Protein AF-A0A2M8A9R2-F1 (afdb_monomer_lite)

Structure (mmCIF, N/CA/C/O backbone):
data_AF-A0A2M8A9R2-F1
#
_entry.id   AF-A0A2M8A9R2-F1
#
loop_
_atom_site.group_PDB
_atom_site.id
_atom_site.type_symbol
_atom_site.label_atom_id
_atom_site.label_alt_id
_atom_site.label_comp_id
_atom_site.label_asym_id
_atom_site.label_entity_id
_atom_site.label_seq_id
_atom_site.pdbx_PDB_ins_code
_atom_site.Cartn_x
_atom_site.Cartn_y
_atom_site.Cartn_z
_atom_site.occupancy
_atom_site.B_iso_or_equiv
_atom_site.auth_seq_id
_atom_site.auth_comp_id
_atom_site.auth_asym_id
_atom_site.auth_atom_id
_atom_site.pdbx_PDB_model_num
ATOM 1 N N . MET A 1 1 ? -16.813 5.351 20.064 1.00 52.91 1 MET A N 1
ATOM 2 C CA . MET A 1 1 ? -16.012 5.273 18.819 1.00 52.91 1 MET A CA 1
ATOM 3 C C . MET A 1 1 ? -14.922 6.336 18.880 1.00 52.91 1 MET A C 1
ATOM 5 O O . MET A 1 1 ? -15.256 7.492 19.094 1.00 52.91 1 MET A O 1
ATOM 9 N N . LYS A 1 2 ? -13.634 5.974 18.788 1.00 66.69 2 LYS A N 1
ATOM 10 C CA . LYS A 1 2 ? -12.548 6.973 18.759 1.00 66.69 2 LYS A CA 1
ATOM 11 C C . LYS A 1 2 ? -12.470 7.574 17.355 1.00 66.69 2 LYS A C 1
ATOM 13 O O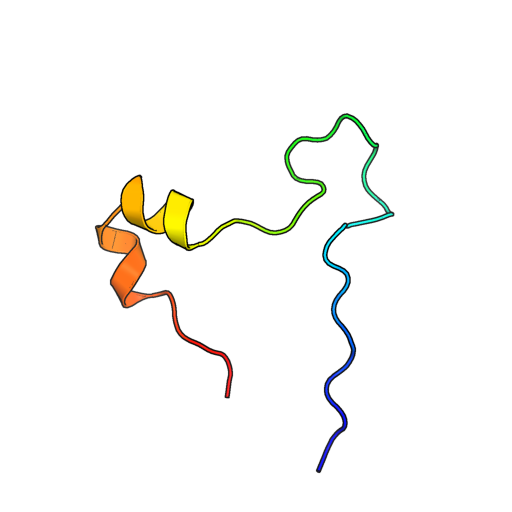 . LYS A 1 2 ? -12.449 6.831 16.378 1.00 66.69 2 LYS A O 1
ATOM 18 N N . THR A 1 3 ? -12.419 8.895 17.247 1.00 78.75 3 THR A N 1
ATOM 19 C CA . THR A 1 3 ? -12.200 9.582 15.970 1.00 78.75 3 THR A CA 1
ATOM 20 C C . THR A 1 3 ? -10.777 9.300 15.477 1.00 78.75 3 THR A C 1
ATOM 22 O O . THR A 1 3 ? -9.797 9.574 16.175 1.00 78.75 3 THR A O 1
ATOM 25 N N . LYS A 1 4 ? -10.647 8.696 14.285 1.00 76.81 4 LYS A N 1
ATOM 26 C CA . LYS A 1 4 ? -9.339 8.443 13.656 1.00 76.81 4 LYS A CA 1
ATOM 27 C C . LYS A 1 4 ? -8.683 9.803 13.363 1.00 76.81 4 LYS A C 1
ATOM 29 O O . LYS A 1 4 ? -9.300 10.672 12.750 1.00 76.81 4 LYS A O 1
ATOM 34 N N . LYS A 1 5 ? -7.445 10.012 13.830 1.00 79.38 5 LYS A N 1
ATOM 35 C CA . LYS A 1 5 ? -6.689 11.238 13.525 1.00 79.38 5 LYS A CA 1
ATOM 36 C C . LYS A 1 5 ? -6.391 11.281 12.028 1.00 79.38 5 LYS A C 1
ATOM 38 O O . LYS A 1 5 ? -5.993 10.272 11.454 1.00 79.38 5 LYS A O 1
ATOM 43 N N . GLN A 1 6 ? -6.550 12.449 11.414 1.00 80.31 6 GLN A N 1
ATOM 44 C CA . GLN A 1 6 ? -6.163 12.658 10.021 1.00 80.31 6 GLN A CA 1
ATOM 45 C C . GLN A 1 6 ? -4.638 12.548 9.903 1.00 80.31 6 GLN A C 1
ATOM 47 O O . GLN A 1 6 ? -3.892 13.323 10.505 1.00 80.31 6 GLN A O 1
ATOM 52 N N . HIS A 1 7 ? -4.168 11.543 9.168 1.00 78.94 7 HIS A N 1
ATOM 53 C CA . HIS A 1 7 ? -2.747 11.339 8.924 1.00 78.94 7 HIS A CA 1
ATOM 54 C C . HIS A 1 7 ? -2.304 12.182 7.731 1.00 78.94 7 HIS A C 1
ATOM 56 O O . HIS A 1 7 ? -2.761 11.969 6.612 1.00 78.94 7 HIS A O 1
ATOM 62 N N . LEU A 1 8 ? -1.360 13.096 7.961 1.00 83.81 8 LEU A N 1
ATOM 63 C CA . LEU A 1 8 ? -0.749 13.876 6.888 1.00 83.81 8 LEU A CA 1
ATOM 64 C C . LEU A 1 8 ? -0.074 12.946 5.865 1.00 83.81 8 LEU A C 1
ATOM 66 O O . LEU A 1 8 ? 0.614 11.977 6.225 1.00 83.81 8 LEU A O 1
ATOM 70 N N . THR A 1 9 ? -0.271 13.267 4.588 1.00 83.94 9 THR A N 1
ATOM 71 C CA . THR A 1 9 ? 0.358 12.605 3.435 1.00 83.94 9 THR A CA 1
ATOM 72 C C . THR A 1 9 ? 1.855 12.904 3.359 1.00 83.94 9 THR A C 1
ATOM 74 O O . THR A 1 9 ? 2.631 12.075 2.886 1.00 83.94 9 THR A O 1
ATOM 77 N N . VAL A 1 10 ? 2.270 14.048 3.912 1.00 88.75 10 VAL A N 1
ATOM 78 C CA . VAL A 1 10 ? 3.631 14.579 3.854 1.00 88.75 10 VAL A CA 1
ATOM 79 C C . VAL A 1 10 ? 4.190 14.773 5.266 1.00 88.75 10 VAL A C 1
ATOM 81 O O . VAL A 1 10 ? 3.552 15.351 6.148 1.00 88.75 10 VAL A O 1
ATOM 84 N N . LYS A 1 11 ? 5.416 14.302 5.500 1.00 86.44 11 LYS A N 1
ATOM 85 C CA . LYS A 1 11 ? 6.164 14.535 6.740 1.00 86.44 11 LYS A CA 1
ATOM 86 C C . LYS A 1 11 ? 6.771 15.936 6.699 1.00 86.44 11 LYS A C 1
ATOM 88 O O . LYS A 1 11 ? 7.900 16.110 6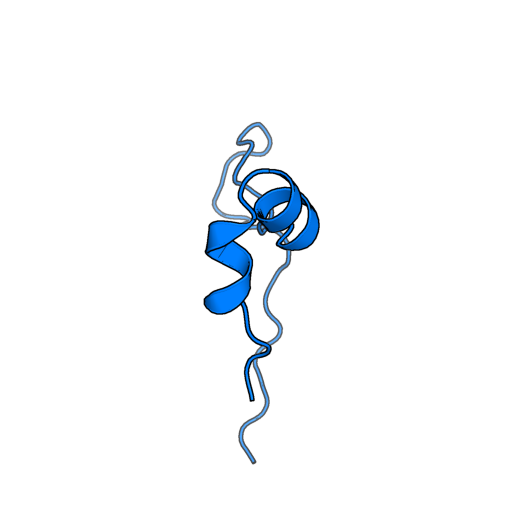.254 1.00 86.44 11 LYS A O 1
ATOM 93 N N . ASN A 1 12 ? 6.049 16.927 7.216 1.00 85.38 12 ASN A N 1
ATOM 94 C CA . ASN A 1 12 ? 6.486 18.334 7.215 1.00 85.38 12 ASN A CA 1
ATOM 95 C C . ASN A 1 12 ? 7.808 18.594 7.961 1.00 85.38 12 ASN A C 1
ATOM 97 O O . ASN A 1 12 ? 8.436 19.621 7.743 1.00 85.38 12 ASN A O 1
ATOM 101 N N . ARG A 1 13 ? 8.248 17.660 8.814 1.00 89.31 13 ARG A N 1
ATOM 102 C CA . ARG A 1 13 ? 9.554 17.717 9.490 1.00 89.31 13 ARG A CA 1
ATOM 103 C C . ARG A 1 13 ? 10.736 17.355 8.580 1.00 89.31 13 ARG A C 1
ATOM 105 O O . ARG A 1 13 ? 11.873 17.600 8.959 1.00 89.31 13 ARG A O 1
ATOM 112 N N . LEU A 1 14 ? 10.493 16.733 7.423 1.00 92.00 14 LEU A N 1
ATOM 113 C CA . LEU A 1 14 ? 11.539 16.383 6.465 1.00 92.00 14 LEU A CA 1
ATOM 114 C C . LEU A 1 14 ? 11.716 17.496 5.432 1.00 92.00 14 LEU A C 1
ATOM 116 O O . LEU A 1 14 ? 10.745 18.082 4.952 1.00 92.00 14 LEU A O 1
ATOM 120 N N . HIS A 1 15 ? 12.972 17.735 5.058 1.00 92.25 15 HIS A N 1
ATOM 121 C CA . HIS A 1 15 ? 13.332 18.693 4.019 1.00 92.25 15 HIS A CA 1
ATOM 122 C C . HIS A 1 15 ? 12.631 18.371 2.687 1.00 92.25 15 HIS A C 1
ATOM 124 O O . HIS A 1 15 ? 12.458 17.202 2.337 1.00 92.25 15 HIS A O 1
ATOM 130 N N . SER A 1 16 ? 12.276 19.399 1.911 1.00 91.38 16 SER A N 1
ATOM 131 C CA . SER A 1 16 ? 11.532 19.281 0.641 1.00 91.38 16 SER A CA 1
ATOM 132 C C . SER A 1 16 ? 12.188 18.338 -0.375 1.00 91.38 16 SER A C 1
ATOM 134 O O . SER A 1 16 ? 11.495 17.607 -1.0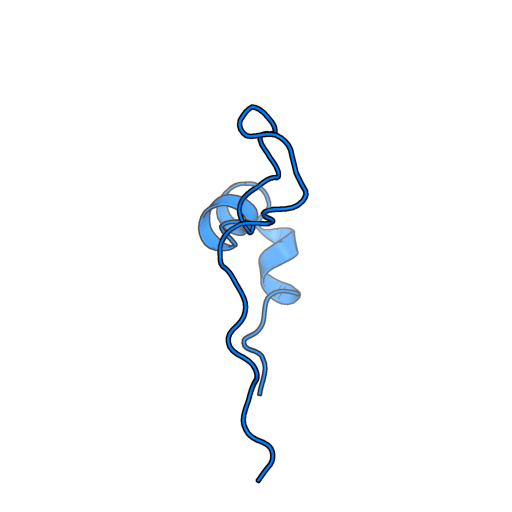71 1.00 91.38 16 SER A O 1
ATOM 136 N N . ARG A 1 17 ? 13.525 18.311 -0.416 1.00 93.25 17 ARG A N 1
ATOM 137 C CA . ARG A 1 17 ? 14.334 17.441 -1.297 1.00 93.25 17 ARG A CA 1
ATOM 138 C C . ARG A 1 17 ? 14.416 15.971 -0.859 1.00 93.25 17 ARG A C 1
ATOM 140 O O . ARG A 1 17 ? 15.013 15.163 -1.566 1.00 93.25 17 ARG A O 1
ATOM 147 N N . ASN A 1 18 ? 13.893 15.614 0.313 1.00 92.06 18 ASN A N 1
ATOM 148 C CA . ASN A 1 18 ? 13.949 14.239 0.793 1.00 92.06 18 ASN A CA 1
ATOM 149 C C . ASN A 1 18 ? 12.914 13.377 0.049 1.00 92.06 18 ASN A C 1
ATOM 151 O O . ASN A 1 18 ? 11.714 13.620 0.147 1.00 92.06 18 ASN A O 1
ATOM 155 N N . LYS A 1 19 ? 13.370 12.329 -0.646 1.00 85.81 19 LYS A N 1
ATOM 156 C CA . LYS A 1 19 ? 12.504 11.403 -1.401 1.00 85.81 19 LYS A CA 1
ATOM 157 C C . LYS A 1 19 ? 11.530 10.609 -0.514 1.00 85.81 19 LYS A 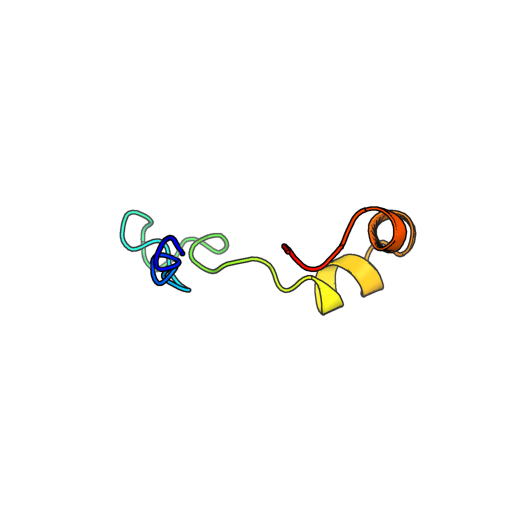C 1
ATOM 159 O O . LYS A 1 19 ? 10.524 10.118 -1.003 1.00 85.81 19 LYS A O 1
ATOM 164 N N . HIS A 1 20 ? 11.791 10.517 0.791 1.00 89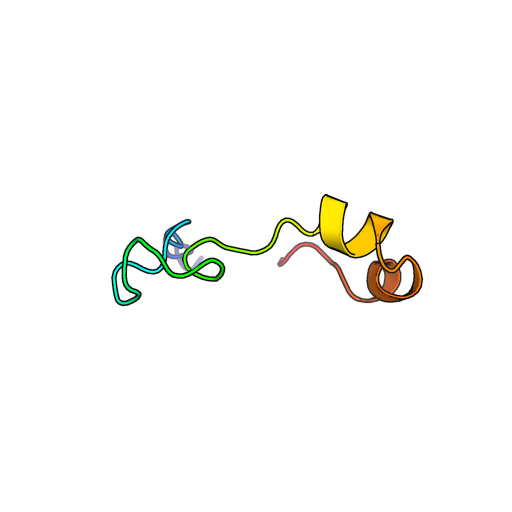.19 20 HIS A N 1
ATOM 165 C CA . HIS A 1 20 ? 10.951 9.818 1.777 1.00 89.19 20 HIS A CA 1
ATOM 166 C C . HIS A 1 20 ? 9.997 10.756 2.537 1.00 89.19 20 HIS A C 1
ATOM 168 O O . HIS A 1 20 ? 9.498 10.417 3.620 1.00 89.19 20 HIS A O 1
ATOM 174 N N . ARG A 1 21 ? 9.801 11.973 2.013 1.00 93.00 21 ARG A N 1
ATOM 175 C CA . ARG A 1 21 ? 8.919 12.991 2.589 1.00 93.00 21 ARG A CA 1
ATOM 176 C C . ARG A 1 21 ? 7.445 12.593 2.493 1.00 93.00 21 ARG A C 1
ATOM 178 O O . ARG A 1 21 ? 6.680 12.913 3.401 1.00 93.00 21 ARG A O 1
ATOM 185 N N . GLU A 1 22 ? 7.073 11.863 1.451 1.00 91.06 22 GLU A N 1
ATOM 186 C CA . GLU A 1 22 ? 5.726 11.330 1.241 1.00 91.06 22 GLU A CA 1
ATOM 187 C C . GLU A 1 22 ? 5.589 9.911 1.812 1.00 91.06 22 GLU A C 1
ATOM 189 O O . GLU A 1 22 ? 6.575 9.246 2.149 1.00 91.06 22 GLU A O 1
ATOM 194 N N . ARG A 1 23 ? 4.348 9.450 1.988 1.00 88.00 23 ARG A N 1
ATOM 195 C CA . ARG A 1 23 ? 4.073 8.052 2.348 1.00 88.00 23 ARG A CA 1
ATOM 196 C C . ARG A 1 23 ? 4.311 7.146 1.140 1.00 88.00 23 ARG A C 1
ATOM 198 O O . ARG A 1 23 ? 4.141 7.564 0.003 1.00 88.00 23 ARG A O 1
ATOM 205 N N . TYR A 1 24 ? 4.696 5.901 1.405 1.00 88.19 24 TYR A N 1
ATOM 206 C CA . TYR A 1 24 ? 4.939 4.924 0.349 1.00 88.19 24 TYR A CA 1
ATOM 207 C C . TYR A 1 24 ? 3.663 4.602 -0.429 1.00 88.19 24 TYR A C 1
ATOM 209 O O . TYR A 1 24 ? 2.607 4.386 0.170 1.00 88.19 24 TYR A O 1
ATOM 217 N N . ASP A 1 25 ? 3.793 4.499 -1.751 1.00 89.19 25 ASP A N 1
ATOM 218 C CA . ASP A 1 25 ? 2.778 3.876 -2.590 1.00 89.19 25 ASP A CA 1
ATOM 219 C C . ASP A 1 25 ? 2.932 2.354 -2.505 1.00 89.19 25 ASP A C 1
ATOM 221 O O . ASP A 1 25 ? 3.837 1.753 -3.094 1.00 89.19 25 ASP A O 1
ATOM 225 N N . PHE A 1 26 ? 2.042 1.725 -1.739 1.00 89.62 26 PHE A N 1
ATOM 226 C CA . PHE A 1 26 ? 2.044 0.277 -1.577 1.00 89.62 26 PHE A CA 1
ATOM 227 C C . PHE A 1 26 ? 1.799 -0.466 -2.893 1.00 89.62 26 PHE A C 1
ATOM 229 O O . PHE A 1 26 ? 2.295 -1.578 -3.028 1.00 89.62 26 PHE A O 1
ATOM 236 N N . LYS A 1 27 ? 1.111 0.125 -3.881 1.00 91.62 27 LYS A N 1
ATOM 237 C CA . LYS A 1 27 ? 0.915 -0.512 -5.193 1.00 91.62 27 LYS A CA 1
ATOM 238 C C . LYS A 1 27 ? 2.245 -0.638 -5.924 1.00 91.62 27 LYS A C 1
ATOM 240 O O . LYS A 1 27 ? 2.601 -1.725 -6.366 1.00 91.62 27 LYS A O 1
ATOM 245 N N . VAL A 1 28 ? 3.008 0.454 -5.989 1.00 92.94 28 VAL A N 1
ATOM 246 C CA . VAL A 1 28 ? 4.353 0.457 -6.590 1.00 92.94 28 VAL A CA 1
ATOM 247 C C . VAL A 1 28 ? 5.276 -0.508 -5.844 1.00 92.94 28 VAL A C 1
ATOM 249 O O . VAL A 1 28 ? 6.010 -1.270 -6.471 1.00 92.94 28 VAL A O 1
ATOM 252 N N . LEU A 1 29 ? 5.206 -0.521 -4.511 1.00 91.69 29 LEU A N 1
ATOM 253 C CA . LEU A 1 29 ? 6.038 -1.390 -3.681 1.00 91.69 29 LEU A CA 1
ATOM 254 C C . LEU A 1 29 ? 5.723 -2.880 -3.889 1.00 91.69 29 LEU A C 1
ATOM 256 O O . LEU A 1 29 ? 6.647 -3.680 -4.010 1.00 91.69 29 LEU A O 1
ATOM 260 N N . ILE A 1 30 ? 4.441 -3.245 -3.974 1.00 95.88 30 ILE A N 1
ATOM 261 C CA . ILE A 1 30 ? 3.995 -4.617 -4.251 1.00 95.88 30 ILE A CA 1
ATOM 262 C C . ILE A 1 30 ? 4.372 -5.040 -5.674 1.00 95.88 30 ILE A C 1
ATOM 264 O O . ILE A 1 30 ? 4.829 -6.161 -5.867 1.00 95.88 30 ILE A O 1
ATOM 268 N N . ASN A 1 31 ? 4.240 -4.150 -6.661 1.00 95.50 31 ASN A N 1
ATOM 269 C CA . ASN A 1 31 ? 4.644 -4.446 -8.038 1.00 95.50 31 ASN A CA 1
ATOM 270 C C . ASN A 1 31 ? 6.152 -4.716 -8.139 1.00 95.50 31 ASN A C 1
ATOM 272 O O . ASN A 1 31 ? 6.572 -5.614 -8.861 1.00 95.50 31 ASN A O 1
ATOM 276 N N . CYS A 1 32 ? 6.964 -3.956 -7.399 1.00 95.81 32 CYS A N 1
ATOM 277 C CA . CYS A 1 32 ? 8.410 -4.158 -7.329 1.00 95.81 32 CYS A CA 1
ATOM 278 C C . CYS A 1 32 ? 8.782 -5.429 -6.539 1.00 95.81 32 CYS A C 1
ATOM 280 O O . CYS A 1 32 ? 9.710 -6.145 -6.908 1.00 95.81 32 CYS A O 1
ATOM 282 N N . CYS A 1 33 ? 8.050 -5.736 -5.463 1.00 96.31 33 CYS A N 1
ATOM 283 C CA . CYS A 1 33 ? 8.273 -6.910 -4.625 1.00 96.31 33 CYS A CA 1
ATOM 284 C C . CYS A 1 33 ? 6.951 -7.646 -4.329 1.00 96.31 33 CYS A C 1
ATOM 286 O O . CYS A 1 33 ? 6.308 -7.387 -3.304 1.00 96.31 33 CYS A O 1
ATOM 288 N N . PRO A 1 34 ? 6.561 -8.621 -5.173 1.00 95.75 34 PRO A N 1
ATOM 289 C CA . PRO A 1 34 ? 5.292 -9.338 -5.019 1.00 95.75 34 PRO A CA 1
ATOM 290 C C . PRO A 1 34 ? 5.159 -10.083 -3.683 1.00 95.75 34 PRO A C 1
ATOM 292 O O . PRO A 1 34 ? 4.064 -10.203 -3.136 1.00 95.75 34 PRO A O 1
ATOM 295 N N . ALA A 1 35 ? 6.279 -10.526 -3.099 1.00 96.06 35 ALA A N 1
ATOM 296 C CA . ALA A 1 35 ? 6.306 -11.199 -1.799 1.00 96.06 35 ALA A CA 1
ATOM 297 C C . ALA A 1 35 ? 5.795 -10.321 -0.641 1.00 96.06 35 ALA A C 1
ATOM 299 O O . ALA A 1 35 ? 5.410 -10.856 0.402 1.00 96.06 35 ALA A O 1
ATOM 300 N N . LEU A 1 36 ? 5.771 -8.994 -0.813 1.00 94.25 36 LEU A N 1
ATOM 301 C CA . LEU A 1 36 ? 5.282 -8.061 0.196 1.00 94.25 36 LEU A CA 1
ATOM 302 C C . LEU A 1 36 ? 3.748 -8.008 0.261 1.00 94.25 36 LEU A C 1
ATOM 304 O O . LEU A 1 36 ? 3.202 -7.654 1.304 1.00 94.25 36 LEU A O 1
ATOM 308 N N . ALA A 1 37 ? 3.048 -8.409 -0.808 1.00 94.56 37 ALA A N 1
ATOM 309 C CA . ALA A 1 37 ? 1.589 -8.328 -0.908 1.00 94.56 37 ALA A CA 1
ATOM 310 C C . ALA A 1 37 ? 0.872 -8.988 0.278 1.00 94.56 37 ALA A C 1
ATOM 312 O O . ALA A 1 37 ? -0.058 -8.414 0.834 1.00 94.56 37 ALA A O 1
ATOM 313 N N . LYS A 1 38 ? 1.362 -10.149 0.732 1.00 95.75 38 LYS A N 1
ATOM 314 C CA . LYS A 1 38 ? 0.773 -10.905 1.851 1.00 95.75 38 LYS A CA 1
ATOM 315 C C . LYS A 1 38 ? 0.819 -10.180 3.201 1.00 95.75 38 LYS A C 1
ATOM 317 O O . LYS A 1 38 ? 0.132 -10.585 4.133 1.00 95.75 38 LYS A O 1
ATOM 322 N N . PHE A 1 39 ? 1.641 -9.139 3.323 1.00 93.50 39 PHE A N 1
ATOM 323 C CA . PHE A 1 39 ? 1.793 -8.355 4.548 1.00 93.50 39 PHE A CA 1
ATOM 324 C C . PHE A 1 39 ? 1.061 -7.010 4.497 1.00 93.50 39 PHE A C 1
ATOM 326 O O . PHE A 1 39 ? 0.934 -6.349 5.528 1.00 93.50 39 PHE A O 1
ATOM 333 N N . VAL A 1 40 ? 0.581 -6.587 3.325 1.00 91.81 40 VAL A N 1
ATOM 334 C CA . VAL A 1 40 ? -0.129 -5.316 3.164 1.00 91.81 40 VAL A CA 1
ATOM 335 C C . VAL A 1 40 ? -1.624 -5.562 3.329 1.00 91.81 40 VAL A C 1
ATOM 337 O O . VAL A 1 40 ? -2.247 -6.247 2.525 1.00 91.81 40 VAL A O 1
ATOM 340 N N . LYS A 1 41 ? -2.211 -4.975 4.372 1.00 91.06 41 LYS A N 1
AT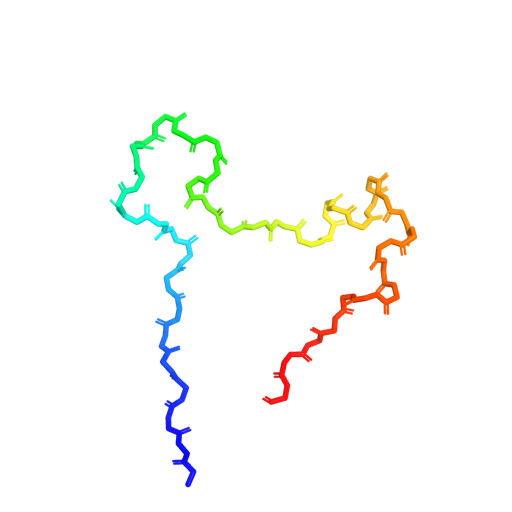OM 341 C CA . LYS A 1 41 ? -3.648 -5.036 4.653 1.00 91.06 41 LYS A CA 1
ATOM 342 C C . LYS A 1 41 ? -4.183 -3.665 5.042 1.00 91.06 41 LYS A C 1
ATOM 344 O O . LYS A 1 41 ? -3.439 -2.829 5.560 1.00 91.06 41 LYS A O 1
ATOM 349 N N . LEU A 1 42 ? -5.469 -3.438 4.783 1.00 88.38 42 LEU A N 1
ATOM 350 C CA . LEU A 1 42 ? -6.152 -2.255 5.295 1.00 88.38 42 LEU A CA 1
ATOM 351 C C . LEU A 1 42 ? -6.205 -2.315 6.822 1.00 88.38 42 LEU A C 1
ATOM 353 O O . LEU A 1 42 ? -6.236 -3.390 7.420 1.00 88.38 42 LEU A O 1
ATOM 357 N N . ASN A 1 43 ? -6.154 -1.140 7.440 1.00 82.50 43 ASN A N 1
ATOM 358 C CA . ASN A 1 43 ? -6.233 -1.019 8.885 1.00 82.50 43 ASN A CA 1
ATOM 359 C C . ASN A 1 43 ? -7.706 -0.904 9.294 1.00 82.50 43 ASN A C 1
ATOM 361 O O . ASN A 1 43 ? -8.346 0.090 8.930 1.00 82.50 43 ASN A O 1
ATOM 365 N N . ASP A 1 44 ? -8.207 -1.887 10.043 1.00 75.94 44 ASP A N 1
ATOM 366 C CA . ASP A 1 44 ? -9.558 -1.878 10.623 1.00 75.94 44 ASP A CA 1
ATOM 367 C C . ASP A 1 44 ? -9.781 -0.669 11.563 1.00 75.94 44 ASP A C 1
ATOM 369 O O . ASP A 1 44 ? -8.829 -0.197 12.234 1.00 75.94 44 ASP A O 1
#

Secondary structure (DSSP, 8-state):
-PPPP---SB-TTS-TT-TTSBPP-HHHHHHH-GGGGGG-----

Radius of gyration: 13.73 Å; chains: 1; bounding box: 30×30×27 Å

pLDDT: mean 87.86, std 8.38, range [52.91, 96.31]

Foldseek 3Di:
DDDDDDDDQAQPVDDPPDPVRGDDDVVVVCVVPVVCVVVDDDDD

Sequence (44 aa):
MKTKKQHLTVKNRLHSRNKHRERYDFKVLINCCPALAKFVKLND